Protein AF-A0A7G8J5T7-F1 (afdb_monomer_lite)

Radius of gyration: 13.25 Å; chains: 1; bounding box: 37×17×36 Å

pLDDT: mean 96.88, std 3.38, range [78.06, 98.62]

Foldseek 3Di:
DDWDAQPWQRWIQDPNFTDGNVGHGDDLLQCQQDPCQVGNDPSGPRPCNVHNPHDHPVNVVVVVVVVVD

Sequence (69 aa):
MDIKACGKCGAKWIDGQLYWSTGAKAKEEDLAGLVCNTLGDKQCINPMRGNDTGTTWAKRMDAINELDE

Secondary structure (DSSP, 8-state):
--EEE-TTT--EEETTEEE-TTS-B--HHHHIIIIIHHH--TT---TTTT--SS--HHHHHHHHHTT--

Structure (mmCIF, N/CA/C/O backbone):
data_AF-A0A7G8J5T7-F1
#
_entry.id   AF-A0A7G8J5T7-F1
#
loop_
_atom_site.group_PDB
_atom_site.id
_atom_site.type_symbol
_atom_site.label_atom_id
_atom_site.label_alt_id
_atom_site.label_comp_id
_atom_site.label_asym_id
_atom_site.label_entity_id
_atom_site.label_seq_id
_atom_site.pdbx_PDB_ins_code
_atom_site.Cartn_x
_atom_site.Cartn_y
_atom_site.Cartn_z
_atom_site.occupancy
_atom_site.B_iso_or_equiv
_atom_site.auth_seq_id
_atom_site.auth_comp_id
_atom_site.auth_asym_id
_atom_site.auth_atom_id
_atom_site.pdbx_PDB_model_num
ATOM 1 N N . MET A 1 1 ? -9.833 2.508 20.534 1.00 78.06 1 MET A N 1
ATOM 2 C CA . MET A 1 1 ? -8.826 2.024 19.579 1.00 78.06 1 MET A CA 1
ATOM 3 C C . MET A 1 1 ? -9.578 1.422 18.411 1.00 78.06 1 MET A C 1
ATOM 5 O O . MET A 1 1 ? -10.233 0.400 18.594 1.00 78.06 1 MET A O 1
ATOM 9 N N . ASP A 1 2 ? -9.581 2.118 17.278 1.00 95.00 2 ASP A N 1
ATOM 10 C CA . ASP A 1 2 ? -10.196 1.640 16.035 1.00 95.00 2 ASP A CA 1
ATOM 11 C C . ASP A 1 2 ? -9.147 0.866 15.233 1.00 95.00 2 ASP A C 1
ATOM 13 O O . ASP A 1 2 ? -8.041 1.363 15.008 1.00 95.00 2 ASP A O 1
ATOM 17 N N . ILE A 1 3 ? -9.469 -0.366 14.838 1.00 97.19 3 ILE A N 1
ATOM 18 C CA . ILE A 1 3 ? -8.559 -1.226 14.079 1.00 97.19 3 ILE A CA 1
ATOM 19 C C . ILE A 1 3 ? -9.306 -1.810 12.890 1.00 97.19 3 ILE A C 1
ATOM 21 O O . ILE A 1 3 ? -10.264 -2.566 13.052 1.00 97.19 3 ILE A O 1
ATOM 25 N N . LYS A 1 4 ? -8.803 -1.530 11.689 1.00 98.12 4 LYS A N 1
ATOM 26 C CA . LYS A 1 4 ? -9.282 -2.137 10.445 1.00 98.12 4 LYS A CA 1
ATOM 27 C C . LYS A 1 4 ? -8.152 -2.936 9.824 1.00 98.12 4 LYS A C 1
ATOM 29 O O . LYS A 1 4 ? -7.054 -2.421 9.640 1.00 98.12 4 LYS A O 1
ATOM 34 N N . ALA A 1 5 ? -8.407 -4.197 9.501 1.00 98.12 5 ALA A N 1
ATOM 35 C CA . ALA A 1 5 ? -7.435 -5.066 8.852 1.00 98.12 5 ALA A CA 1
ATOM 36 C C . ALA A 1 5 ? -7.922 -5.433 7.452 1.00 98.12 5 ALA A C 1
ATOM 38 O O . ALA A 1 5 ? -9.072 -5.828 7.262 1.00 98.12 5 ALA A O 1
ATOM 39 N N . CYS A 1 6 ? -7.039 -5.315 6.468 1.00 98.25 6 CYS A N 1
ATOM 40 C CA . CYS A 1 6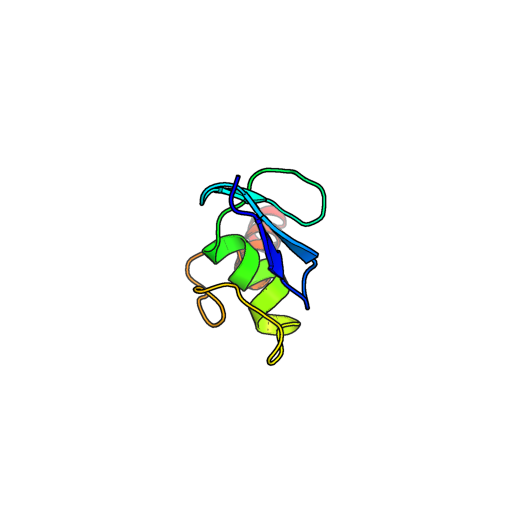 ? -7.332 -5.739 5.112 1.00 98.25 6 CYS A CA 1
ATOM 41 C C . CYS A 1 6 ? -7.363 -7.267 5.039 1.00 98.25 6 CYS A C 1
ATOM 43 O O . CYS A 1 6 ? -6.343 -7.918 5.268 1.00 98.25 6 CYS A O 1
ATOM 45 N N . GLY A 1 7 ? -8.507 -7.832 4.641 1.00 97.69 7 GLY A N 1
ATOM 46 C CA . GLY A 1 7 ? -8.682 -9.280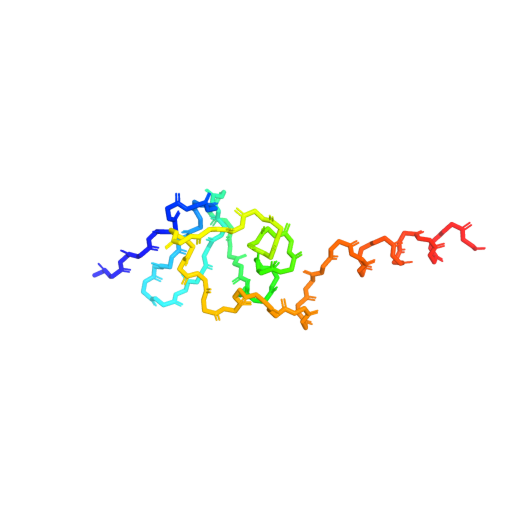 4.489 1.00 97.69 7 GLY A CA 1
ATOM 47 C C . GLY A 1 7 ? -7.854 -9.894 3.357 1.00 97.69 7 GLY A C 1
ATOM 48 O O . GLY A 1 7 ? -7.772 -11.115 3.271 1.00 97.69 7 GLY A O 1
ATOM 49 N N . LYS A 1 8 ? -7.233 -9.062 2.506 1.00 97.31 8 LYS A N 1
ATOM 50 C CA . LYS A 1 8 ? -6.416 -9.516 1.377 1.00 97.31 8 LYS A CA 1
ATOM 51 C C . LYS A 1 8 ? -4.910 -9.391 1.593 1.00 97.31 8 LYS A C 1
ATOM 53 O O . LYS A 1 8 ? -4.197 -10.374 1.442 1.00 97.31 8 LYS A O 1
ATOM 58 N N . CYS A 1 9 ? -4.413 -8.195 1.915 1.00 96.81 9 CYS A N 1
ATOM 59 C CA . CYS A 1 9 ? -2.971 -7.954 2.075 1.00 96.81 9 CYS A CA 1
ATOM 60 C C . CYS A 1 9 ? -2.490 -7.996 3.535 1.00 96.81 9 CYS A C 1
ATOM 62 O O . CYS A 1 9 ? -1.294 -7.872 3.782 1.00 96.81 9 CYS A O 1
ATOM 64 N N . GLY A 1 10 ? -3.398 -8.132 4.508 1.00 97.75 10 GLY A N 1
ATOM 65 C CA . GLY A 1 10 ? -3.061 -8.201 5.934 1.00 97.75 10 GLY A CA 1
ATOM 66 C C . GLY A 1 10 ? -2.587 -6.885 6.564 1.00 97.75 10 GLY A C 1
ATOM 67 O O . GLY A 1 10 ? -2.274 -6.868 7.753 1.00 97.75 10 GLY A O 1
ATOM 68 N N . ALA A 1 11 ? -2.536 -5.789 5.801 1.00 98.44 11 ALA A N 1
ATOM 69 C CA . ALA A 1 11 ? -2.231 -4.457 6.318 1.00 98.44 11 ALA A CA 1
ATOM 70 C C . ALA A 1 11 ? -3.290 -3.986 7.327 1.00 98.44 11 ALA A C 1
ATOM 72 O O . ALA A 1 11 ? -4.457 -4.388 7.245 1.00 98.44 11 ALA A O 1
ATOM 73 N N . LYS A 1 12 ? -2.883 -3.134 8.272 1.00 98.56 12 LYS A N 1
ATOM 74 C CA . LYS A 1 12 ? -3.728 -2.687 9.386 1.00 98.56 12 LYS A CA 1
ATOM 75 C C . LYS A 1 12 ? -3.753 -1.167 9.480 1.00 98.56 12 LYS A C 1
ATOM 77 O O . LYS A 1 12 ? -2.704 -0.537 9.466 1.00 98.56 12 LYS A O 1
ATOM 82 N N . TRP A 1 13 ? -4.940 -0.603 9.646 1.00 98.44 13 TRP A N 1
ATOM 83 C CA . TRP A 1 13 ? -5.161 0.786 10.026 1.00 98.44 13 TRP A CA 1
ATOM 84 C C . TRP A 1 13 ? -5.492 0.805 11.508 1.00 98.44 13 TRP A C 1
ATOM 86 O O . TRP A 1 13 ? -6.485 0.204 11.915 1.00 98.44 13 TRP A O 1
ATOM 96 N N . ILE A 1 14 ? -4.643 1.448 12.302 1.00 98.00 14 ILE A N 1
ATOM 97 C CA . ILE A 1 14 ? -4.796 1.570 13.752 1.00 98.00 14 ILE A CA 1
ATOM 98 C C . ILE A 1 14 ? -4.923 3.055 14.060 1.00 98.00 14 ILE A C 1
ATOM 100 O O . ILE A 1 14 ? -3.987 3.812 13.800 1.00 98.00 14 ILE A O 1
ATOM 104 N N . ASP A 1 15 ? -6.093 3.463 14.551 1.00 96.81 15 ASP A N 1
ATOM 105 C CA . ASP A 1 15 ? -6.439 4.864 14.827 1.00 96.81 15 ASP A CA 1
ATOM 106 C C . ASP A 1 15 ? -6.103 5.799 13.639 1.00 96.81 15 ASP A C 1
ATOM 108 O O . ASP A 1 15 ? -5.546 6.883 13.792 1.00 96.81 15 ASP A O 1
ATOM 112 N N . GLY A 1 16 ? -6.404 5.339 12.417 1.00 96.06 16 GLY A N 1
ATOM 113 C CA . GLY A 1 16 ? -6.171 6.069 11.163 1.00 96.06 16 GLY A CA 1
ATOM 114 C C . GLY A 1 16 ? -4.761 5.942 10.570 1.00 96.06 16 GLY A C 1
ATOM 115 O O . GLY A 1 16 ? -4.578 6.242 9.394 1.00 96.06 16 GLY A O 1
ATOM 116 N N . GLN A 1 17 ? -3.774 5.439 11.316 1.00 97.81 17 GLN A N 1
ATOM 117 C CA . GLN A 1 17 ? -2.429 5.192 10.790 1.00 97.81 17 GLN A CA 1
ATOM 118 C C . GLN A 1 17 ? -2.345 3.818 10.119 1.00 97.81 17 GLN A C 1
ATOM 120 O O . GLN A 1 17 ? -2.602 2.792 10.751 1.00 97.81 17 GLN A O 1
ATOM 125 N N . LEU A 1 18 ? -1.899 3.792 8.862 1.00 98.50 18 LEU A N 1
ATOM 126 C CA . LEU A 1 18 ? -1.611 2.560 8.134 1.00 98.50 18 LEU A CA 1
ATOM 127 C C . LEU A 1 18 ? -0.269 1.933 8.558 1.00 98.50 18 LEU A C 1
ATOM 129 O O . LEU A 1 18 ? 0.765 2.607 8.641 1.00 98.50 18 LEU A O 1
ATOM 133 N N . TYR A 1 19 ? -0.287 0.613 8.714 1.00 98.62 19 TYR A N 1
ATOM 134 C CA . TYR A 1 19 ? 0.864 -0.257 8.899 1.00 98.62 19 TYR A CA 1
ATOM 135 C C . TYR A 1 19 ? 0.843 -1.416 7.896 1.00 98.62 19 TYR A C 1
ATOM 137 O O . TYR A 1 19 ? -0.209 -1.997 7.603 1.00 98.62 19 TYR A O 1
ATOM 145 N N . TRP A 1 20 ? 2.026 -1.801 7.418 1.00 98.38 20 TRP A N 1
ATOM 146 C CA . TRP A 1 20 ? 2.241 -3.051 6.691 1.00 98.38 20 TRP A CA 1
ATOM 147 C C . TRP A 1 20 ? 1.810 -4.254 7.541 1.00 98.38 20 TRP A C 1
ATOM 149 O O . TRP A 1 20 ? 1.734 -4.176 8.769 1.00 98.38 20 TRP A O 1
ATOM 159 N N . SER A 1 21 ? 1.607 -5.411 6.907 1.00 97.56 21 SER A N 1
ATOM 160 C CA . SER A 1 21 ? 1.347 -6.668 7.628 1.00 97.56 21 SER A CA 1
ATOM 161 C C . SER A 1 21 ? 2.477 -7.045 8.602 1.00 97.56 21 SER A C 1
ATOM 163 O O . SER A 1 21 ? 2.230 -7.728 9.592 1.00 97.56 21 SER A O 1
ATOM 165 N N . THR A 1 22 ? 3.693 -6.543 8.362 1.00 97.62 22 THR A N 1
ATOM 166 C CA . THR A 1 22 ? 4.881 -6.692 9.219 1.00 97.62 22 THR A CA 1
ATOM 167 C C . THR A 1 22 ? 4.924 -5.731 10.413 1.00 97.62 22 THR A C 1
ATOM 169 O O . THR A 1 22 ? 5.795 -5.869 11.265 1.00 97.62 22 THR A O 1
ATOM 172 N N . GLY A 1 23 ? 4.016 -4.752 10.495 1.00 97.12 23 GLY A N 1
ATOM 173 C CA . GLY A 1 23 ? 3.948 -3.778 11.591 1.00 97.12 23 GLY A CA 1
ATOM 174 C C . GLY A 1 23 ? 4.757 -2.493 11.387 1.00 97.12 23 GLY A C 1
ATOM 175 O O . GLY A 1 23 ? 4.687 -1.598 12.226 1.00 97.12 23 GLY A O 1
ATOM 176 N N . ALA A 1 24 ? 5.488 -2.346 10.279 1.00 98.25 24 ALA A N 1
ATOM 177 C CA . ALA A 1 24 ? 6.117 -1.073 9.919 1.00 98.25 24 ALA A CA 1
ATOM 178 C C . ALA A 1 24 ? 5.067 -0.057 9.429 1.00 98.25 24 ALA A C 1
ATOM 180 O O . ALA A 1 24 ? 4.079 -0.442 8.805 1.00 98.25 24 ALA A O 1
ATOM 181 N N . LYS A 1 25 ? 5.277 1.245 9.673 1.00 98.31 25 LYS A N 1
ATOM 182 C CA . LYS A 1 25 ? 4.410 2.306 9.125 1.00 98.31 25 LYS A CA 1
ATOM 183 C C . LYS A 1 25 ? 4.463 2.302 7.594 1.00 98.31 25 LYS A C 1
ATOM 185 O O . LYS A 1 25 ? 5.527 2.075 7.018 1.00 98.31 25 LYS A O 1
ATOM 190 N N . ALA A 1 26 ? 3.332 2.569 6.949 1.00 97.69 26 ALA A N 1
ATOM 191 C CA . ALA A 1 26 ? 3.231 2.616 5.491 1.00 97.69 26 ALA A CA 1
ATOM 192 C C . ALA A 1 26 ? 2.405 3.810 5.006 1.00 97.69 26 ALA A C 1
ATOM 194 O O . ALA A 1 26 ? 1.731 4.473 5.798 1.00 97.69 26 ALA A O 1
ATOM 195 N N . LYS A 1 27 ? 2.437 4.032 3.690 1.00 98.12 27 LYS A N 1
ATOM 196 C CA . LYS A 1 27 ? 1.533 4.928 2.965 1.00 98.12 27 LYS A CA 1
ATOM 197 C C . LYS A 1 27 ? 0.572 4.115 2.105 1.00 98.12 27 LYS A C 1
ATOM 199 O O . LYS A 1 27 ? 0.918 3.026 1.639 1.00 98.12 27 LYS A O 1
ATOM 204 N N . GLU A 1 28 ? -0.638 4.624 1.925 1.00 98.50 28 GLU A N 1
ATOM 205 C CA . GLU A 1 28 ? -1.712 3.907 1.232 1.00 98.50 28 GLU A CA 1
ATOM 206 C C . GLU A 1 28 ? -1.397 3.722 -0.256 1.00 98.50 28 GLU A C 1
ATOM 208 O O . GLU A 1 28 ? -1.657 2.652 -0.812 1.00 98.50 28 GLU A O 1
ATOM 213 N N . GLU A 1 29 ? -0.761 4.720 -0.872 1.00 98.56 29 GLU A N 1
ATOM 214 C CA . GLU A 1 29 ? -0.334 4.728 -2.272 1.00 98.56 29 GLU A CA 1
ATOM 215 C C . GLU A 1 29 ? 0.806 3.736 -2.526 1.00 98.56 29 GLU A C 1
ATOM 217 O O . GLU A 1 29 ? 0.804 3.027 -3.531 1.00 98.56 29 GLU A O 1
ATOM 222 N N . ASP A 1 30 ? 1.756 3.624 -1.591 1.00 98.44 30 ASP A N 1
ATOM 223 C CA . ASP A 1 30 ? 2.837 2.632 -1.672 1.00 98.44 30 ASP A CA 1
ATOM 224 C C . ASP A 1 30 ? 2.281 1.208 -1.531 1.00 98.44 30 ASP A C 1
ATOM 226 O O . ASP A 1 30 ? 2.652 0.301 -2.278 1.00 98.44 30 ASP A O 1
ATOM 230 N N . LEU A 1 31 ? 1.358 0.996 -0.585 1.00 98.44 31 LEU A N 1
ATOM 231 C CA . LEU A 1 31 ? 0.687 -0.292 -0.409 1.00 98.44 31 LEU A CA 1
ATOM 232 C C . LEU A 1 31 ? -0.159 -0.657 -1.641 1.00 98.44 31 LEU A C 1
ATOM 234 O O . LEU A 1 31 ? -0.235 -1.835 -2.010 1.00 98.44 31 LEU A O 1
ATOM 238 N N . ALA A 1 32 ? -0.776 0.336 -2.287 1.00 98.50 32 ALA A N 1
ATOM 239 C CA . ALA A 1 32 ? -1.497 0.153 -3.539 1.00 98.50 32 ALA A CA 1
ATOM 240 C C . ALA A 1 32 ? -0.564 -0.333 -4.651 1.00 98.50 32 ALA A C 1
ATOM 242 O O . ALA A 1 32 ? -0.774 -1.425 -5.188 1.00 98.50 32 ALA A O 1
ATOM 243 N N . GLY A 1 33 ? 0.501 0.425 -4.921 1.00 98.25 33 GLY A N 1
ATOM 244 C CA . GLY A 1 33 ? 1.435 0.160 -6.011 1.00 98.25 33 GLY A CA 1
ATOM 245 C C . GLY A 1 33 ? 2.285 -1.103 -5.846 1.00 98.25 33 GLY A C 1
ATOM 246 O O . GLY A 1 33 ? 2.601 -1.758 -6.840 1.00 98.25 33 GLY A O 1
ATOM 247 N N . LEU A 1 34 ? 2.636 -1.480 -4.613 1.00 98.00 34 LEU A N 1
ATOM 248 C CA . LEU A 1 34 ? 3.480 -2.653 -4.350 1.00 98.00 34 LEU A CA 1
ATOM 249 C C . LEU A 1 34 ? 2.693 -3.949 -4.133 1.00 98.00 34 LEU A C 1
ATOM 251 O O . LEU A 1 34 ? 3.252 -5.030 -4.337 1.00 98.00 34 LEU A O 1
ATOM 255 N N . VAL A 1 35 ? 1.425 -3.867 -3.703 1.00 97.81 35 VAL A N 1
ATOM 256 C CA . VAL A 1 35 ? 0.643 -5.051 -3.305 1.00 97.81 35 VAL A CA 1
ATOM 257 C C . VAL A 1 35 ? -0.796 -5.025 -3.827 1.00 97.81 35 VAL A C 1
ATOM 259 O O . VAL A 1 35 ? -1.205 -5.955 -4.524 1.00 97.81 35 VAL A O 1
ATOM 262 N N . CYS A 1 36 ? -1.606 -4.016 -3.478 1.00 98.19 36 CYS A N 1
ATOM 263 C CA . CYS A 1 36 ? -3.063 -4.099 -3.672 1.00 98.19 36 CYS A CA 1
ATOM 264 C C . CYS A 1 36 ? -3.516 -4.022 -5.134 1.00 98.19 36 CYS A C 1
ATOM 266 O O . CYS A 1 36 ? -4.552 -4.604 -5.456 1.00 98.19 36 CYS A O 1
ATOM 268 N N . ASN A 1 37 ? -2.780 -3.342 -6.013 1.00 98.12 37 ASN A N 1
ATOM 269 C CA . ASN A 1 37 ? -3.151 -3.250 -7.428 1.00 98.12 37 ASN A CA 1
ATOM 270 C C . ASN A 1 37 ? -3.040 -4.612 -8.120 1.00 98.12 37 ASN A C 1
ATOM 272 O O . ASN A 1 37 ? -3.907 -4.965 -8.913 1.00 98.12 37 ASN A O 1
ATOM 276 N N . THR A 1 38 ? -2.033 -5.403 -7.747 1.00 96.56 38 THR A N 1
ATOM 277 C CA . THR A 1 38 ? -1.788 -6.730 -8.325 1.00 96.56 38 THR A CA 1
ATOM 278 C C . THR A 1 38 ? -2.579 -7.829 -7.620 1.00 96.56 38 THR A C 1
ATOM 280 O O . THR A 1 38 ? -3.144 -8.699 -8.274 1.00 96.56 38 THR A O 1
ATOM 283 N N . LEU A 1 39 ? -2.623 -7.813 -6.283 1.00 96.06 39 LEU A N 1
ATOM 284 C CA . LEU A 1 39 ? -3.180 -8.918 -5.491 1.00 96.06 39 LEU A CA 1
ATOM 285 C C . LEU A 1 39 ? -4.559 -8.625 -4.901 1.00 96.06 39 LEU A C 1
ATOM 287 O O . LEU A 1 39 ? -5.162 -9.522 -4.324 1.00 96.06 39 LEU A O 1
ATOM 291 N N . GLY A 1 40 ? -5.058 -7.391 -4.967 1.00 95.94 40 GLY A N 1
ATOM 292 C CA . GLY A 1 40 ? -6.324 -7.015 -4.341 1.00 95.94 40 GLY A CA 1
ATOM 293 C C . GLY A 1 40 ? -7.530 -7.762 -4.921 1.00 95.94 40 GLY A C 1
ATOM 294 O O . GLY A 1 40 ? -7.606 -8.040 -6.114 1.00 95.94 40 GLY A O 1
ATOM 295 N N . ASP A 1 41 ? -8.543 -8.005 -4.095 1.00 96.56 41 ASP A N 1
ATOM 296 C CA . ASP A 1 41 ? -9.877 -8.455 -4.510 1.00 96.56 41 ASP A CA 1
ATOM 297 C C . ASP A 1 41 ? -10.955 -7.707 -3.702 1.00 96.56 41 ASP A C 1
ATOM 299 O O . ASP A 1 41 ? -10.669 -6.680 -3.084 1.00 96.56 41 ASP A O 1
ATOM 303 N N . LYS A 1 42 ? -12.204 -8.183 -3.707 1.00 97.06 42 LYS A N 1
ATOM 304 C CA . LYS A 1 42 ? -13.315 -7.562 -2.962 1.00 97.06 42 LYS A CA 1
ATOM 305 C C . LYS A 1 42 ? -13.085 -7.437 -1.445 1.00 97.06 42 LYS A C 1
ATOM 307 O O . LYS A 1 42 ? -13.834 -6.727 -0.788 1.00 97.06 42 LYS A O 1
ATOM 312 N N . GLN A 1 43 ? -12.087 -8.125 -0.884 1.00 97.88 43 GLN A N 1
ATOM 313 C CA . GLN A 1 43 ? -11.706 -8.041 0.531 1.00 97.88 43 GLN A CA 1
ATOM 314 C C . GLN A 1 43 ? -10.638 -6.967 0.797 1.00 97.88 43 GLN A C 1
ATOM 316 O O . GLN A 1 43 ? -10.262 -6.738 1.949 1.00 97.88 43 GLN A O 1
ATOM 321 N N . CYS A 1 44 ? -10.106 -6.329 -0.251 1.00 98.12 44 CYS A N 1
ATOM 322 C CA . CY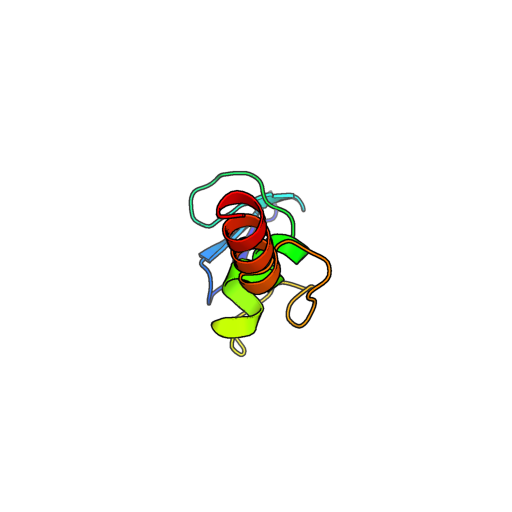S A 1 44 ? -9.152 -5.241 -0.111 1.00 98.12 44 CYS A CA 1
ATOM 323 C C . CYS A 1 44 ? -9.862 -3.950 0.306 1.00 98.12 44 CYS A 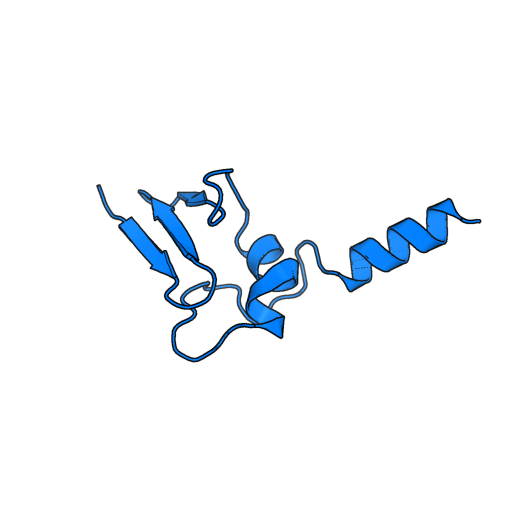C 1
ATOM 325 O O . CYS A 1 44 ? -10.755 -3.486 -0.395 1.00 98.12 44 CYS A O 1
ATOM 327 N N . ILE A 1 45 ? -9.425 -3.368 1.424 1.00 98.38 45 ILE A N 1
ATOM 328 C CA . ILE A 1 45 ? -9.999 -2.135 1.989 1.00 98.38 45 ILE A CA 1
ATOM 329 C C . ILE A 1 45 ? -9.096 -0.909 1.813 1.00 98.38 45 ILE A C 1
ATOM 331 O O . ILE A 1 45 ? -9.397 0.140 2.369 1.00 98.38 45 ILE A O 1
ATOM 335 N N . ASN A 1 46 ? -7.970 -1.040 1.101 1.00 98.31 46 ASN A N 1
ATOM 336 C CA . ASN A 1 46 ? -7.084 0.095 0.853 1.00 98.31 46 ASN A CA 1
ATOM 337 C C . ASN A 1 46 ? -7.821 1.115 -0.038 1.00 98.31 46 ASN A C 1
ATOM 339 O O . ASN A 1 46 ? -8.130 0.759 -1.181 1.00 98.31 46 ASN A O 1
ATOM 343 N N . PRO A 1 47 ? -8.082 2.350 0.433 1.00 97.81 47 PRO A N 1
ATOM 344 C CA . PRO A 1 47 ? -8.794 3.354 -0.358 1.00 97.81 47 PRO A CA 1
ATOM 345 C C . PRO A 1 47 ? -8.036 3.755 -1.630 1.00 97.81 47 PRO A C 1
ATOM 347 O O . PRO A 1 47 ? -8.659 4.165 -2.602 1.00 97.81 47 PRO A O 1
ATOM 350 N N . MET A 1 48 ? -6.712 3.575 -1.657 1.00 98.31 48 MET A N 1
ATOM 351 C CA . MET A 1 48 ? -5.862 3.917 -2.800 1.00 98.31 48 MET A CA 1
ATOM 352 C C . MET A 1 48 ? -5.670 2.756 -3.784 1.00 98.31 48 MET A C 1
ATOM 354 O O . MET A 1 48 ? -4.840 2.841 -4.683 1.00 98.31 48 MET A O 1
ATOM 358 N N . ARG A 1 49 ? -6.411 1.645 -3.666 1.00 97.50 49 ARG A N 1
ATOM 359 C CA . ARG A 1 49 ? -6.323 0.564 -4.660 1.00 97.50 49 ARG A CA 1
ATOM 360 C C . ARG A 1 49 ? -6.722 1.076 -6.054 1.00 97.50 49 ARG A C 1
ATOM 362 O O . ARG A 1 49 ? -7.805 1.614 -6.239 1.00 97.50 49 ARG A O 1
ATOM 369 N N . GLY A 1 50 ? -5.862 0.831 -7.038 1.00 96.44 50 GLY A N 1
ATOM 370 C CA . GLY A 1 50 ? -5.949 1.349 -8.405 1.00 96.44 50 GLY A CA 1
ATOM 371 C C . GLY A 1 50 ? -5.069 2.578 -8.648 1.00 96.44 50 GLY A C 1
ATOM 372 O O . GLY A 1 50 ? -4.892 2.967 -9.795 1.00 96.44 50 GLY A O 1
ATOM 373 N N . ASN A 1 51 ? -4.497 3.165 -7.595 1.00 96.88 51 ASN A N 1
ATOM 374 C CA . ASN A 1 51 ? -3.589 4.302 -7.680 1.00 96.88 51 ASN A CA 1
ATOM 375 C C . ASN A 1 51 ? -2.131 3.838 -7.883 1.00 96.88 51 ASN A C 1
ATOM 377 O O . ASN A 1 51 ? -1.681 2.885 -7.242 1.00 96.88 51 ASN A O 1
ATOM 381 N N . ASP A 1 52 ? -1.395 4.519 -8.760 1.00 96.62 52 ASP A N 1
ATOM 382 C CA . ASP A 1 52 ? 0.008 4.274 -9.123 1.00 96.62 52 ASP A CA 1
ATOM 383 C C . ASP A 1 52 ? 0.949 5.465 -8.814 1.00 96.62 52 ASP A C 1
ATOM 385 O O . ASP A 1 52 ? 2.131 5.466 -9.183 1.00 96.62 52 ASP A O 1
ATOM 389 N N . THR A 1 53 ? 0.466 6.481 -8.092 1.00 97.19 53 THR A N 1
ATOM 390 C CA . THR A 1 53 ? 1.242 7.676 -7.729 1.00 97.19 53 THR A CA 1
ATOM 391 C C . THR A 1 53 ? 2.286 7.389 -6.649 1.00 97.19 53 THR A C 1
ATOM 393 O O . THR A 1 53 ? 3.336 8.033 -6.644 1.00 97.19 53 THR A O 1
ATOM 396 N N . GLY A 1 54 ? 2.064 6.378 -5.802 1.00 96.50 54 GLY A N 1
ATOM 397 C CA . GLY A 1 54 ? 3.032 5.881 -4.816 1.00 96.50 54 GLY A CA 1
ATOM 398 C C . GLY A 1 54 ? 4.181 5.065 -5.421 1.00 96.50 54 GLY A C 1
ATOM 399 O O . GLY A 1 54 ? 4.427 5.076 -6.629 1.00 96.50 54 GLY A O 1
ATOM 400 N N . THR A 1 55 ? 4.906 4.332 -4.580 1.00 97.62 55 THR A N 1
ATOM 401 C CA . THR A 1 55 ? 5.942 3.388 -5.014 1.00 97.62 55 THR A CA 1
ATOM 402 C C . THR A 1 55 ? 5.297 2.209 -5.738 1.00 97.62 55 THR A C 1
ATOM 404 O O . THR A 1 55 ? 4.390 1.568 -5.214 1.00 97.62 55 THR A O 1
ATOM 407 N N . THR A 1 56 ? 5.792 1.882 -6.928 1.00 98.00 56 THR A N 1
ATOM 408 C CA . THR A 1 56 ? 5.335 0.735 -7.723 1.00 98.00 56 THR A CA 1
ATOM 409 C C . THR A 1 56 ? 6.515 -0.166 -8.074 1.00 98.00 56 THR A C 1
ATOM 411 O O . THR A 1 56 ? 7.675 0.244 -7.982 1.00 98.00 56 THR A O 1
ATOM 414 N N . TRP A 1 57 ? 6.234 -1.401 -8.495 1.00 97.12 57 TRP A N 1
ATOM 415 C CA . TRP A 1 57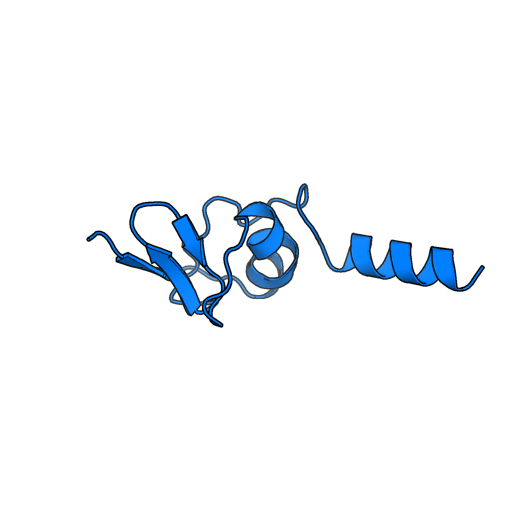 ? 7.275 -2.283 -9.032 1.00 97.12 57 TRP A CA 1
ATOM 416 C C . TRP A 1 57 ? 7.920 -1.726 -10.306 1.00 97.12 57 TRP A C 1
ATOM 418 O O . TRP A 1 57 ? 9.123 -1.886 -10.463 1.00 97.12 57 TRP A O 1
ATOM 428 N N . ALA A 1 58 ? 7.159 -1.024 -11.155 1.00 96.75 58 ALA A N 1
ATOM 429 C CA . ALA A 1 58 ? 7.691 -0.354 -12.345 1.00 96.75 58 ALA A CA 1
ATOM 430 C C . ALA A 1 58 ? 8.738 0.706 -11.968 1.00 96.75 58 ALA A C 1
ATOM 432 O O . ALA A 1 58 ? 9.887 0.577 -12.364 1.00 96.75 58 ALA A O 1
ATOM 433 N N . LYS A 1 59 ? 8.396 1.639 -11.064 1.00 96.69 59 LYS A N 1
ATOM 434 C CA . LYS A 1 59 ? 9.340 2.662 -10.573 1.00 96.69 59 LYS A CA 1
ATOM 435 C C . LYS A 1 59 ? 10.595 2.053 -9.939 1.00 96.69 59 LYS A C 1
ATOM 437 O O . LYS A 1 59 ? 11.678 2.610 -10.054 1.00 96.69 59 LYS A O 1
ATOM 442 N N . ARG A 1 60 ? 10.456 0.918 -9.240 1.00 97.19 60 ARG A N 1
ATOM 443 C CA . ARG A 1 60 ? 11.606 0.197 -8.667 1.00 97.19 60 ARG A CA 1
ATOM 444 C C . ARG A 1 60 ? 12.483 -0.449 -9.734 1.00 97.19 60 ARG A C 1
ATOM 446 O O . ARG A 1 60 ? 13.688 -0.483 -9.543 1.00 97.19 60 ARG A O 1
ATOM 453 N N . MET A 1 61 ? 11.889 -0.974 -10.802 1.00 97.19 61 MET A N 1
ATOM 454 C CA . MET A 1 61 ? 12.634 -1.547 -11.919 1.00 97.19 61 MET A CA 1
ATOM 455 C C . MET A 1 61 ? 13.381 -0.460 -12.691 1.00 97.19 61 MET A C 1
ATOM 457 O O . MET A 1 61 ? 14.564 -0.627 -12.955 1.00 97.19 61 MET A O 1
ATOM 461 N N . ASP A 1 62 ? 12.724 0.668 -12.968 1.00 97.19 62 ASP A N 1
ATOM 462 C CA . ASP A 1 62 ? 13.344 1.814 -13.642 1.00 97.19 62 ASP A CA 1
ATOM 463 C C . ASP A 1 62 ? 14.579 2.297 -12.867 1.00 97.19 62 ASP A C 1
ATOM 465 O O . ASP A 1 62 ? 15.658 2.412 -13.435 1.00 97.19 62 ASP A O 1
ATOM 469 N N . ALA A 1 63 ? 14.458 2.445 -11.542 1.00 96.81 63 ALA A N 1
ATOM 470 C CA . ALA A 1 63 ? 15.578 2.831 -10.684 1.00 96.81 63 ALA A CA 1
ATOM 471 C C . ALA A 1 63 ? 16.719 1.797 -10.636 1.00 96.81 63 ALA A C 1
ATOM 473 O O . ALA A 1 63 ? 17.855 2.171 -10.374 1.00 96.81 63 ALA A O 1
ATOM 474 N N . ILE A 1 64 ? 16.441 0.503 -10.836 1.00 97.06 64 ILE A N 1
ATOM 475 C CA . ILE A 1 64 ? 17.495 -0.521 -10.940 1.00 97.06 64 ILE A CA 1
ATOM 476 C C . ILE A 1 64 ? 18.215 -0.381 -12.281 1.00 97.06 64 ILE A C 1
ATOM 478 O O . ILE A 1 64 ? 19.439 -0.363 -12.298 1.00 97.06 64 ILE A O 1
ATOM 482 N N . ASN A 1 65 ? 17.470 -0.221 -13.377 1.00 97.06 65 ASN A N 1
ATOM 483 C CA . ASN A 1 65 ? 18.050 -0.053 -14.709 1.00 97.06 65 ASN A CA 1
ATOM 484 C C . ASN A 1 65 ? 18.950 1.192 -14.783 1.00 97.06 65 ASN A C 1
ATOM 486 O O . ASN A 1 65 ? 20.030 1.114 -15.349 1.00 97.06 65 ASN A O 1
ATOM 490 N N . GLU A 1 66 ? 18.548 2.306 -14.160 1.00 96.88 66 GLU A N 1
ATOM 491 C CA . GLU A 1 66 ? 19.363 3.531 -14.078 1.00 96.88 66 GLU A CA 1
ATOM 492 C C . GLU A 1 66 ? 20.685 3.344 -13.312 1.00 96.88 66 GLU A C 1
ATOM 494 O O . GLU A 1 66 ? 21.621 4.106 -13.523 1.00 96.88 66 GLU A O 1
ATOM 499 N N . LEU A 1 67 ? 20.770 2.372 -12.395 1.00 95.25 67 LEU A N 1
ATOM 500 C CA . LEU A 1 67 ? 21.998 2.079 -11.644 1.00 95.25 67 LEU A CA 1
ATOM 501 C C . LEU A 1 67 ? 22.953 1.144 -12.395 1.00 95.25 67 LEU A C 1
ATOM 503 O O . LEU A 1 67 ? 24.131 1.084 -12.041 1.00 95.25 67 LEU A O 1
ATOM 507 N N . ASP A 1 68 ? 22.441 0.399 -13.375 1.00 92.12 68 ASP A N 1
ATOM 508 C CA . ASP A 1 68 ? 23.217 -0.528 -14.202 1.00 92.12 68 ASP A CA 1
ATOM 509 C C . ASP A 1 68 ? 23.858 0.170 -15.428 1.00 92.12 68 ASP A C 1
ATOM 511 O O . ASP A 1 68 ? 24.648 -0.458 -16.140 1.00 92.12 68 ASP A O 1
ATOM 515 N N . GLU A 1 69 ? 23.546 1.455 -15.660 1.00 78.44 69 GLU A N 1
ATOM 516 C CA . GLU A 1 69 ? 24.121 2.341 -16.694 1.00 78.44 69 GLU A CA 1
ATOM 517 C C . GLU A 1 69 ? 25.294 3.196 -16.173 1.00 78.44 69 GLU A C 1
ATOM 519 O O . GLU A 1 69 ? 26.287 3.338 -16.930 1.00 78.44 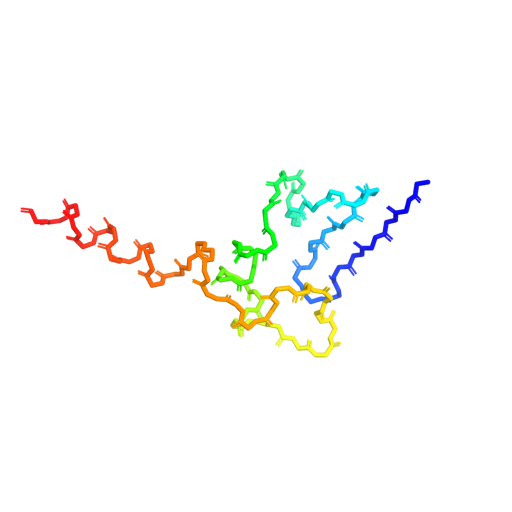69 GLU A O 1
#